Protein AF-A0A183SSU1-F1 (afdb_monomer_lite)

Secondary structure (DSSP, 8-state):
--HHHHHHHHHHHHHHHHHHHHHHHHHHHHHHHHHHHHHHHHHHHHHHHTT----GGG-SB-TTT-PBP-SSS--EE-TTT--EE-TGGG-EEEEETTEEEEEEE-HHHHHHHHHHHHHTT-

InterPro domains:
  IPR000306 FYVE zinc finger [PF01363] (52-113)
  IPR000306 FYVE zinc finger [SM00064] (48-115)
  IPR011011 Zinc finger, FYVE/PHD-type [SSF57903] (52-118)
  IPR013083 Zinc finger, RING/FYVE/PHD-type [G3DSA:3.30.40.10] (41-122)
  IPR017455 Zinc finger, FYVE-related [PS50178] (56-114)
  IPR047335 RUN and FYVE domain-containing protein 1-3 [PTHR45956] (7-120)

Radius of gyration: 28.82 Å; chains: 1; bounding box: 63×41×78 Å

Structure (mmCIF, N/CA/C/O backbone):
data_AF-A0A183SSU1-F1
#
_entry.id   AF-A0A183SSU1-F1
#
loop_
_atom_site.group_PDB
_atom_site.id
_atom_site.type_symbol
_atom_site.label_atom_id
_atom_site.label_alt_id
_atom_site.label_comp_id
_atom_site.label_asym_id
_atom_site.label_entity_id
_atom_site.label_seq_id
_atom_site.pdbx_PDB_ins_code
_atom_site.Cartn_x
_atom_site.Cartn_y
_atom_site.Cartn_z
_atom_site.occupancy
_atom_site.B_iso_or_equiv
_atom_site.auth_seq_id
_atom_site.auth_comp_id
_atom_site.auth_asym_id
_atom_site.auth_atom_id
_atom_site.pdbx_PDB_model_num
ATOM 1 N N . MET A 1 1 ? -45.177 -20.284 48.840 1.00 56.97 1 MET A N 1
ATOM 2 C CA . MET A 1 1 ? -43.839 -19.672 48.669 1.00 56.97 1 MET A CA 1
ATOM 3 C C . MET A 1 1 ? -43.945 -18.220 49.115 1.00 56.97 1 MET A C 1
ATOM 5 O O . MET A 1 1 ? -44.907 -17.574 48.728 1.00 56.97 1 MET A O 1
ATOM 9 N N . THR A 1 2 ? -43.089 -17.744 50.023 1.00 73.19 2 THR A N 1
ATOM 10 C CA . THR A 1 2 ? -43.251 -16.428 50.672 1.00 73.19 2 THR A CA 1
ATOM 11 C C . THR A 1 2 ? -42.593 -15.313 49.852 1.00 73.19 2 THR A C 1
ATOM 13 O O . THR A 1 2 ? -41.526 -15.516 49.275 1.00 73.19 2 THR A O 1
ATOM 16 N N . ALA A 1 3 ? -43.194 -14.117 49.832 1.00 74.44 3 ALA A N 1
ATOM 17 C CA . ALA A 1 3 ? -42.704 -12.946 49.087 1.00 74.44 3 ALA A CA 1
ATOM 18 C C . ALA A 1 3 ? -41.233 -12.580 49.396 1.00 74.44 3 ALA A C 1
ATOM 20 O O . ALA A 1 3 ? -40.509 -12.079 48.538 1.00 74.44 3 ALA A O 1
ATOM 21 N N . SER A 1 4 ? -40.756 -12.907 50.602 1.00 81.88 4 SER A N 1
ATOM 22 C CA . SER A 1 4 ? -39.360 -12.719 51.021 1.00 81.88 4 SER A CA 1
ATOM 23 C C . SER A 1 4 ? -38.359 -13.577 50.230 1.00 81.88 4 SER A C 1
ATOM 25 O O . SER A 1 4 ? -37.254 -13.118 49.948 1.00 81.88 4 SER A O 1
ATOM 27 N N . ALA A 1 5 ? -38.728 -14.802 49.840 1.00 89.62 5 ALA A N 1
ATOM 28 C CA . ALA A 1 5 ? -37.848 -15.684 49.071 1.00 89.62 5 ALA A CA 1
ATOM 29 C C . ALA A 1 5 ? -37.694 -15.206 47.617 1.00 89.62 5 ALA A C 1
ATOM 31 O O . ALA A 1 5 ? -36.581 -15.178 47.097 1.00 89.62 5 ALA A O 1
ATOM 32 N N . GLN A 1 6 ? -38.786 -14.742 46.998 1.00 91.81 6 GLN A N 1
ATOM 33 C CA . GLN A 1 6 ? -38.754 -14.143 45.659 1.00 91.81 6 GLN A CA 1
ATOM 34 C C . GLN A 1 6 ? -37.895 -12.876 45.616 1.00 91.81 6 GLN A C 1
ATOM 36 O O . GLN A 1 6 ? -37.074 -12.731 44.716 1.00 91.81 6 GLN A O 1
ATOM 41 N N . GLN A 1 7 ? -38.022 -11.988 46.608 1.00 93.38 7 GLN A N 1
ATOM 42 C CA . GLN A 1 7 ? -37.229 -10.757 46.654 1.00 93.38 7 GLN A CA 1
ATOM 43 C C . GLN A 1 7 ? -35.721 -11.036 46.742 1.00 93.38 7 GLN A C 1
ATOM 45 O O . GLN A 1 7 ? -34.932 -10.367 46.077 1.00 93.38 7 GLN A O 1
ATOM 50 N N . LYS A 1 8 ? -35.309 -12.040 47.528 1.00 94.00 8 LYS A N 1
ATOM 51 C CA . LYS A 1 8 ? -33.897 -12.449 47.628 1.00 94.00 8 LYS A CA 1
ATOM 52 C C . LYS A 1 8 ? -33.366 -12.975 46.297 1.00 94.00 8 LYS A C 1
ATOM 54 O O . LYS A 1 8 ? -32.291 -12.567 45.869 1.00 94.00 8 LYS A O 1
ATOM 59 N N . GLN A 1 9 ? -34.146 -13.822 45.629 1.00 95.69 9 GLN A N 1
ATOM 60 C CA . GLN A 1 9 ? -33.777 -14.385 44.334 1.00 95.69 9 GLN A CA 1
ATOM 61 C C . GLN A 1 9 ? -33.650 -13.304 43.249 1.00 95.69 9 GLN A C 1
ATOM 63 O O . GLN A 1 9 ? -32.726 -13.359 42.443 1.00 95.69 9 GLN A O 1
ATOM 68 N N . ILE A 1 10 ? -34.531 -12.296 43.251 1.00 95.44 10 ILE A N 1
ATOM 69 C CA . ILE A 1 10 ? -34.447 -11.147 42.335 1.00 95.44 10 ILE A CA 1
ATOM 70 C C . ILE A 1 10 ? -33.135 -10.387 42.545 1.00 95.44 10 ILE A C 1
ATOM 72 O O . ILE A 1 10 ? -32.418 -10.143 41.582 1.00 95.44 10 ILE A O 1
ATOM 76 N N . VAL A 1 11 ? -32.792 -10.056 43.793 1.00 96.25 11 VAL A N 1
ATOM 77 C CA . VAL A 1 11 ? -31.562 -9.308 44.106 1.00 96.25 11 VAL A CA 1
ATOM 78 C C . VAL A 1 11 ? -30.312 -10.085 43.686 1.00 96.25 11 VAL A C 1
ATOM 80 O O . VAL A 1 11 ? -29.404 -9.511 43.084 1.00 96.25 11 VAL A O 1
ATOM 83 N N . GLU A 1 12 ? -30.273 -11.389 43.958 1.00 97.19 12 GLU A N 1
ATOM 84 C CA . GLU A 1 12 ? -29.153 -12.247 43.568 1.00 97.19 12 GLU A CA 1
ATOM 85 C C . GLU A 1 12 ? -28.994 -12.321 42.042 1.00 97.19 12 GLU A C 1
ATOM 87 O O . GLU A 1 12 ? -27.891 -12.149 41.519 1.00 97.19 12 GLU A O 1
ATOM 92 N N . LEU A 1 13 ? -30.096 -12.522 41.313 1.00 96.94 13 LEU A N 1
ATOM 93 C CA . LEU A 1 13 ? -30.082 -12.558 39.851 1.00 96.94 13 LEU A CA 1
ATOM 94 C C . LEU A 1 13 ? -29.675 -11.208 39.254 1.00 96.94 13 LEU A C 1
ATOM 96 O O . LEU A 1 13 ? -28.845 -11.181 38.350 1.00 96.94 13 LEU A O 1
ATOM 100 N N . SER A 1 14 ? -30.179 -10.090 39.783 1.00 97.56 14 SER A N 1
ATOM 101 C CA . SER A 1 14 ? -29.783 -8.749 39.340 1.00 97.56 14 SER A CA 1
ATOM 102 C C . SER A 1 14 ? -28.292 -8.482 39.561 1.00 97.56 14 SER A C 1
ATOM 104 O O . SER A 1 14 ? -27.628 -7.949 38.674 1.00 97.56 14 SER A O 1
ATOM 106 N N . SER A 1 15 ? -27.738 -8.900 40.704 1.00 97.38 15 SER A N 1
ATOM 107 C CA . SER A 1 15 ? -26.302 -8.774 40.984 1.00 97.38 15 SER A CA 1
ATOM 108 C C . SER A 1 15 ? -25.451 -9.610 40.021 1.00 97.38 15 SER A C 1
ATOM 110 O O . SER A 1 15 ? -24.427 -9.133 39.518 1.00 97.38 15 SER A O 1
ATOM 112 N N . ARG A 1 16 ? -25.895 -10.835 39.710 1.00 98.06 16 ARG A N 1
ATOM 113 C CA . ARG A 1 16 ? -25.233 -11.708 38.732 1.00 98.06 16 ARG A CA 1
ATOM 114 C C . ARG A 1 16 ? -25.286 -11.128 37.322 1.00 98.06 16 ARG A C 1
ATOM 116 O O . ARG A 1 16 ? -24.240 -11.079 36.681 1.00 98.06 16 ARG A O 1
ATOM 123 N N . CYS A 1 17 ? -26.445 -10.646 36.870 1.00 97.88 17 CYS A N 1
ATOM 124 C CA . CYS A 1 17 ? -26.574 -9.990 35.567 1.00 97.88 17 CYS A CA 1
ATOM 125 C C . CYS A 1 17 ? -25.646 -8.778 35.461 1.00 97.88 17 CYS A C 1
ATOM 127 O O . CYS A 1 17 ? -24.874 -8.699 34.515 1.00 97.88 17 CYS A O 1
ATOM 129 N N . SER A 1 18 ? -25.630 -7.901 36.470 1.00 97.88 18 SER A N 1
ATOM 130 C CA . SER A 1 18 ? -24.750 -6.724 36.486 1.00 97.88 18 SER A CA 1
ATOM 131 C C . SER A 1 18 ? -23.265 -7.102 36.400 1.00 97.88 18 SER A C 1
ATOM 133 O O . SER A 1 18 ? -22.504 -6.492 35.649 1.00 97.88 18 SER A O 1
ATOM 135 N N . SER A 1 19 ? -22.854 -8.156 37.111 1.00 97.50 19 SER A N 1
ATOM 136 C CA . SER A 1 19 ? -21.472 -8.650 37.064 1.00 97.50 19 SER A CA 1
ATOM 137 C C . SER A 1 19 ? -21.118 -9.224 3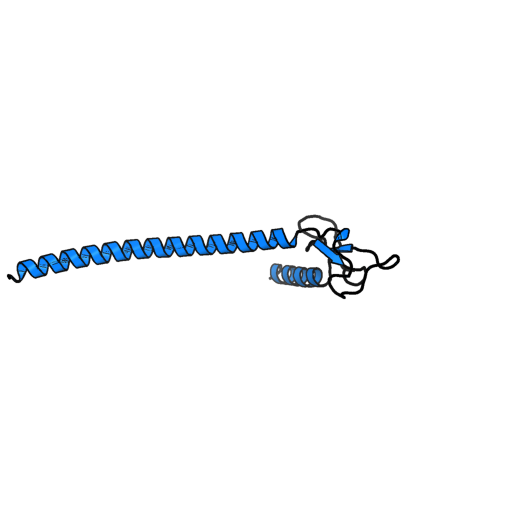5.686 1.00 97.50 19 SER A C 1
ATOM 139 O O . SER A 1 19 ? -20.038 -8.957 35.160 1.00 97.50 19 SER A O 1
ATOM 141 N N . GLN A 1 20 ? -22.035 -9.980 35.074 1.00 97.62 20 GLN A N 1
ATOM 142 C CA . GLN A 1 20 ? -21.852 -10.524 33.726 1.00 97.62 20 GLN A CA 1
ATOM 143 C C . GLN A 1 20 ? -21.821 -9.423 32.662 1.00 97.62 20 GLN A C 1
ATOM 145 O O . GLN A 1 20 ? -20.970 -9.470 31.781 1.00 97.62 20 GLN A O 1
ATOM 150 N N . GLU A 1 21 ? -22.684 -8.413 32.756 1.00 98.06 21 GLU A N 1
ATOM 151 C CA . GLU A 1 21 ? -22.684 -7.249 31.862 1.00 98.06 21 GLU A CA 1
ATOM 152 C C . GLU A 1 21 ? -21.362 -6.476 31.936 1.00 98.06 21 GLU A C 1
ATOM 154 O O . GLU A 1 21 ? -20.797 -6.113 30.899 1.00 98.06 21 GLU A O 1
ATOM 159 N N . ALA A 1 22 ? -20.815 -6.285 33.141 1.00 97.56 22 ALA A N 1
ATOM 160 C CA . ALA A 1 22 ? -19.512 -5.651 33.322 1.00 97.56 22 ALA A CA 1
ATOM 161 C C . ALA A 1 22 ? -18.387 -6.467 32.662 1.00 97.56 22 ALA A C 1
ATOM 163 O O . ALA A 1 22 ? -17.589 -5.917 31.901 1.00 97.56 22 ALA A O 1
ATOM 164 N N . SER A 1 23 ? -18.358 -7.787 32.878 1.00 97.81 23 SER A N 1
ATOM 165 C CA . SER A 1 23 ? -17.377 -8.671 32.230 1.00 97.81 23 SER A CA 1
ATOM 166 C C . SER A 1 23 ? -17.512 -8.682 30.704 1.00 97.81 23 SER A C 1
ATOM 168 O O . SER A 1 23 ? -16.507 -8.635 29.997 1.00 97.81 23 SER A O 1
ATOM 170 N N . LEU A 1 24 ? -18.741 -8.708 30.179 1.00 98.25 24 LEU A N 1
ATOM 171 C CA . LEU A 1 24 ? -18.996 -8.650 28.737 1.00 98.25 24 LEU A CA 1
ATOM 172 C C . LEU A 1 24 ? -18.519 -7.328 28.134 1.00 98.25 24 LEU A C 1
ATOM 174 O O . LEU A 1 24 ? -17.930 -7.329 27.055 1.00 98.25 24 LEU A O 1
ATOM 178 N N . THR A 1 25 ? -18.713 -6.219 28.846 1.00 98.06 25 THR A N 1
ATOM 179 C CA . THR A 1 25 ? -18.230 -4.898 28.427 1.00 98.06 25 THR A CA 1
ATOM 180 C C . THR A 1 25 ? -16.703 -4.871 28.346 1.00 98.06 25 THR A C 1
ATOM 182 O O . THR A 1 25 ? -16.148 -4.432 27.339 1.00 98.06 25 THR A O 1
ATOM 185 N N . GLU A 1 26 ? -16.010 -5.402 29.356 1.00 98.00 26 GLU A N 1
ATOM 186 C CA . GLU A 1 26 ? -14.545 -5.485 29.352 1.00 98.00 26 GLU A CA 1
ATOM 187 C C . GLU A 1 26 ? -14.030 -6.382 28.213 1.00 98.00 26 GLU A C 1
ATOM 189 O O . GLU A 1 26 ? -13.079 -6.036 27.507 1.00 98.00 26 GLU A O 1
ATOM 194 N N . MET A 1 27 ? -14.673 -7.531 27.987 1.00 97.50 27 MET A N 1
ATOM 195 C CA . MET A 1 27 ? -14.323 -8.419 26.877 1.00 97.50 27 MET A CA 1
ATOM 196 C C . MET A 1 27 ? -14.547 -7.749 25.519 1.00 97.50 27 MET A C 1
ATOM 198 O O . MET A 1 27 ? -13.679 -7.854 24.653 1.00 97.50 27 MET A O 1
ATOM 202 N N . ALA A 1 28 ? -15.656 -7.029 25.332 1.00 97.50 28 ALA A N 1
ATOM 203 C CA . ALA A 1 28 ? -15.937 -6.299 24.099 1.00 97.50 28 ALA A CA 1
ATOM 204 C C . ALA A 1 28 ? -14.850 -5.252 23.800 1.00 97.50 28 ALA A C 1
ATOM 206 O O . ALA A 1 28 ? -14.355 -5.182 22.676 1.00 97.50 28 ALA A O 1
ATOM 207 N N . GLN A 1 29 ? -14.403 -4.508 24.817 1.00 97.69 29 GLN A N 1
ATOM 208 C CA . GLN A 1 29 ? -13.295 -3.555 24.687 1.00 97.69 29 GLN A CA 1
ATOM 209 C C . GLN A 1 29 ? -11.982 -4.239 24.278 1.00 97.69 29 GLN A C 1
ATOM 211 O O . GLN A 1 29 ? -11.256 -3.733 23.420 1.00 97.69 29 GLN A O 1
ATOM 216 N N . LYS A 1 30 ? -11.673 -5.408 24.856 1.00 97.81 30 LYS A N 1
ATOM 217 C CA . LYS A 1 30 ? -10.472 -6.180 24.494 1.00 97.81 30 LYS A CA 1
ATOM 218 C C . LYS A 1 30 ? -10.531 -6.700 23.062 1.00 97.81 30 LYS A C 1
ATOM 220 O O . LYS A 1 30 ? -9.523 -6.637 22.362 1.00 97.81 30 LYS A O 1
ATOM 225 N N . VAL A 1 31 ? -11.690 -7.191 22.622 1.00 98.25 31 VAL A N 1
ATOM 226 C CA . VAL A 1 31 ? -11.894 -7.652 21.241 1.00 98.25 31 VAL A CA 1
ATOM 227 C C . VAL A 1 31 ? -11.705 -6.500 20.257 1.00 98.25 31 VAL A C 1
ATOM 229 O O . VAL A 1 31 ? -11.001 -6.672 19.264 1.00 98.25 31 VAL A O 1
ATOM 232 N N . GLU A 1 32 ? -12.258 -5.323 20.554 1.00 97.88 32 GLU A N 1
ATOM 233 C CA . GLU A 1 32 ? -12.100 -4.143 19.699 1.00 97.88 32 GLU A CA 1
ATOM 234 C C . GLU A 1 32 ? -10.631 -3.709 19.599 1.00 97.88 32 GLU A C 1
ATOM 236 O O . GLU A 1 32 ? -10.104 -3.525 18.504 1.00 97.88 32 GLU A O 1
ATOM 241 N N . SER A 1 33 ? -9.927 -3.646 20.732 1.00 97.62 33 SER A N 1
ATOM 242 C CA . SER A 1 33 ? -8.492 -3.337 20.760 1.00 97.62 33 SER A CA 1
ATOM 243 C C . SER A 1 33 ? -7.665 -4.341 19.946 1.00 97.62 33 SER A C 1
ATOM 245 O O . SER A 1 33 ? -6.845 -3.955 19.110 1.00 97.62 33 SER A O 1
ATOM 247 N N . ALA A 1 34 ? -7.925 -5.641 20.119 1.00 97.44 34 ALA A N 1
ATOM 248 C CA . ALA A 1 34 ? -7.241 -6.688 19.366 1.00 97.44 34 ALA A CA 1
ATOM 249 C C . ALA A 1 34 ? -7.529 -6.610 17.856 1.00 97.44 34 ALA A C 1
ATOM 251 O O . ALA A 1 34 ? -6.641 -6.876 17.043 1.00 97.44 34 ALA A O 1
ATOM 252 N N . LYS A 1 35 ? -8.750 -6.225 17.465 1.00 98.00 35 LYS A N 1
ATOM 253 C CA . LYS A 1 35 ? -9.132 -6.037 16.061 1.00 98.00 35 LYS A CA 1
ATOM 254 C C . LYS A 1 35 ? -8.365 -4.879 15.421 1.00 98.00 35 LYS A C 1
ATOM 256 O O . LYS A 1 35 ? -7.810 -5.063 14.338 1.00 98.00 35 LYS A O 1
ATOM 261 N N . LEU A 1 36 ? -8.281 -3.738 16.106 1.00 97.25 36 LEU A N 1
ATOM 262 C CA . LEU A 1 36 ? -7.518 -2.576 15.641 1.00 97.25 36 LEU A CA 1
ATOM 263 C C . LEU A 1 36 ? -6.031 -2.908 15.468 1.00 97.25 36 LEU A C 1
ATOM 265 O O . LEU A 1 36 ? -5.418 -2.529 14.471 1.00 97.25 36 LEU A O 1
ATOM 269 N N . GLU A 1 37 ? -5.448 -3.661 16.401 1.00 97.44 37 GLU A N 1
ATOM 270 C CA . GLU A 1 37 ? -4.049 -4.080 16.286 1.00 97.44 37 GLU A CA 1
ATOM 271 C C . GLU A 1 37 ? -3.837 -5.051 15.113 1.00 97.44 37 GLU A C 1
ATOM 273 O O . GLU A 1 37 ? -2.875 -4.920 14.354 1.00 97.44 37 GLU A O 1
ATOM 278 N N . ALA A 1 38 ? -4.769 -5.983 14.892 1.00 97.00 38 ALA A N 1
ATOM 279 C CA . ALA A 1 38 ? -4.720 -6.877 13.739 1.00 97.00 38 ALA A CA 1
ATOM 280 C C . ALA A 1 38 ? -4.816 -6.117 12.403 1.00 97.00 38 ALA A C 1
ATOM 282 O O . ALA A 1 38 ? -4.131 -6.478 11.447 1.00 97.00 38 ALA A O 1
ATOM 283 N N . GLU A 1 39 ? -5.637 -5.068 12.316 1.00 96.75 39 GLU A N 1
ATOM 284 C CA . GLU A 1 39 ? -5.721 -4.202 11.132 1.00 96.75 39 GLU A CA 1
ATOM 285 C C . GLU A 1 39 ? -4.400 -3.463 10.877 1.00 96.75 39 GLU A C 1
ATOM 287 O O . GLU A 1 39 ? -3.861 -3.555 9.773 1.00 96.75 39 GLU A O 1
ATOM 292 N N . ARG A 1 40 ? -3.795 -2.863 11.907 1.00 96.44 40 ARG A N 1
ATOM 293 C CA . ARG A 1 40 ? -2.477 -2.206 11.797 1.00 96.44 40 ARG A CA 1
ATOM 294 C C . ARG A 1 40 ? -1.378 -3.157 11.332 1.00 96.44 40 ARG A C 1
ATOM 296 O O . ARG A 1 40 ? -0.554 -2.809 10.484 1.00 96.44 40 ARG A O 1
ATOM 303 N N . LEU A 1 41 ? -1.352 -4.376 11.875 1.00 94.94 41 LEU A N 1
ATOM 304 C CA . LEU A 1 41 ? -0.393 -5.398 11.460 1.00 94.94 41 LEU A CA 1
ATOM 305 C C . LEU A 1 41 ? -0.600 -5.808 9.997 1.00 94.94 41 LEU A C 1
ATOM 307 O O . LEU A 1 41 ? 0.386 -5.989 9.281 1.00 94.94 41 LEU A O 1
ATOM 311 N N . ARG A 1 42 ? -1.852 -5.908 9.525 1.00 93.31 42 ARG A N 1
ATOM 312 C CA . ARG A 1 42 ? -2.154 -6.184 8.109 1.00 93.31 42 ARG A CA 1
ATOM 313 C C . ARG A 1 42 ? -1.678 -5.065 7.192 1.00 93.31 42 ARG A C 1
ATOM 315 O O . ARG A 1 42 ? -1.032 -5.363 6.192 1.00 93.31 42 ARG A O 1
ATOM 322 N N . GLU A 1 43 ? -1.938 -3.807 7.536 1.00 90.50 43 GLU A N 1
ATOM 323 C CA . GLU A 1 43 ? -1.461 -2.655 6.758 1.00 90.50 43 GLU A CA 1
ATOM 324 C C . GLU A 1 43 ? 0.067 -2.652 6.650 1.00 90.50 43 GLU A C 1
ATOM 326 O O . GLU A 1 43 ? 0.632 -2.484 5.566 1.00 90.50 43 GLU A O 1
ATOM 331 N N . ARG A 1 44 ? 0.755 -2.919 7.765 1.00 88.94 44 ARG A N 1
ATOM 332 C CA . ARG A 1 44 ? 2.217 -3.002 7.792 1.00 88.94 44 ARG A CA 1
ATOM 333 C C . ARG A 1 44 ? 2.745 -4.178 6.972 1.00 88.94 44 ARG A C 1
ATOM 335 O O . ARG A 1 44 ? 3.734 -4.020 6.259 1.00 88.94 44 ARG A O 1
ATOM 342 N N . LEU A 1 45 ? 2.090 -5.335 7.040 1.00 84.31 45 LEU A N 1
ATOM 343 C CA . LEU A 1 45 ? 2.434 -6.494 6.217 1.00 84.31 45 LEU A CA 1
ATOM 344 C C . LEU A 1 45 ? 2.249 -6.194 4.725 1.00 84.31 45 LEU A C 1
ATOM 346 O O . LEU A 1 45 ? 3.121 -6.528 3.931 1.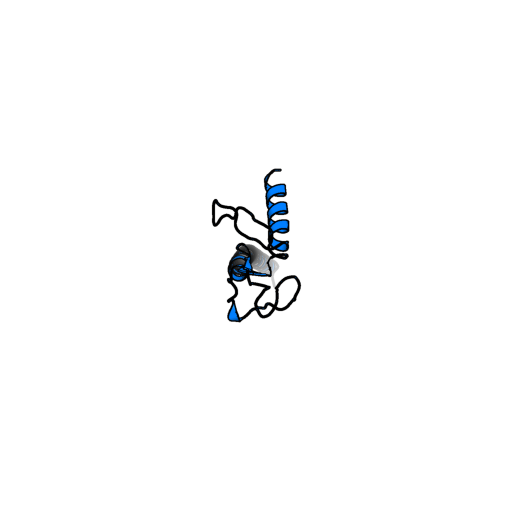00 84.31 45 LEU A O 1
ATOM 350 N N . GLN A 1 46 ? 1.159 -5.528 4.345 1.00 78.94 46 GLN A N 1
ATOM 351 C CA . GLN A 1 46 ? 0.909 -5.130 2.962 1.00 78.94 46 GLN A CA 1
ATOM 352 C C . GLN A 1 46 ? 1.956 -4.130 2.454 1.00 78.94 46 GLN A C 1
ATOM 354 O O . GLN A 1 46 ? 2.433 -4.248 1.327 1.00 78.94 46 GLN A O 1
ATOM 359 N N . ALA A 1 47 ? 2.371 -3.175 3.290 1.00 76.00 47 ALA A N 1
ATOM 360 C CA . ALA A 1 47 ? 3.451 -2.254 2.945 1.00 76.00 47 ALA A CA 1
ATOM 361 C C . ALA A 1 47 ? 4.784 -2.987 2.695 1.00 76.00 47 ALA A C 1
ATOM 363 O O . ALA A 1 47 ? 5.538 -2.601 1.804 1.00 76.00 47 ALA A O 1
ATOM 364 N N . LEU A 1 48 ? 5.059 -4.058 3.448 1.00 76.06 48 LEU A N 1
ATOM 365 C CA . LEU A 1 48 ? 6.240 -4.902 3.251 1.00 76.06 48 LEU A CA 1
ATOM 366 C C . LEU A 1 48 ? 6.119 -5.807 2.016 1.00 76.06 48 LEU A C 1
ATOM 368 O O . LEU A 1 48 ? 7.102 -5.970 1.300 1.00 76.06 48 LEU A O 1
ATOM 372 N N . SER A 1 49 ? 4.943 -6.372 1.729 1.00 66.19 49 SER A N 1
ATOM 373 C CA . SER A 1 49 ? 4.750 -7.248 0.562 1.00 66.19 49 SER A CA 1
ATOM 374 C C . SER A 1 49 ? 4.788 -6.481 -0.759 1.00 66.19 49 SER A C 1
ATOM 376 O O . SER A 1 49 ? 5.361 -6.952 -1.734 1.00 66.19 49 SER A O 1
ATOM 378 N N . MET A 1 50 ? 4.278 -5.248 -0.790 1.00 58.88 50 MET A N 1
ATOM 379 C CA . MET A 1 50 ? 4.440 -4.354 -1.942 1.00 58.88 50 MET A CA 1
ATOM 380 C C . MET A 1 50 ? 5.892 -3.913 -2.169 1.00 58.88 50 MET A C 1
ATOM 382 O O . MET A 1 50 ? 6.188 -3.328 -3.206 1.00 58.88 50 MET A O 1
ATOM 386 N N . ALA A 1 51 ? 6.796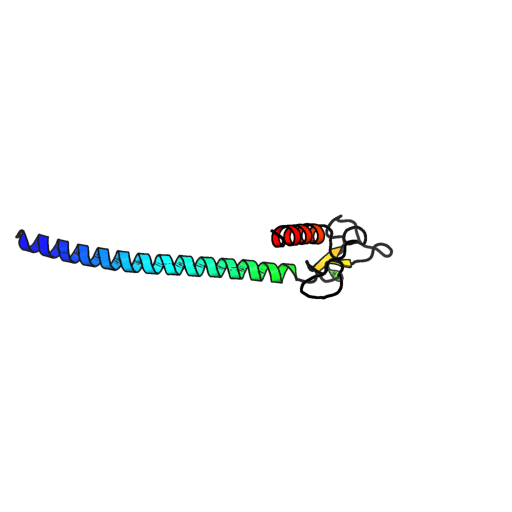 -4.169 -1.221 1.00 57.81 51 ALA A N 1
ATOM 387 C CA . ALA A 1 51 ? 8.227 -3.957 -1.387 1.00 57.81 51 ALA A CA 1
ATOM 388 C C . ALA A 1 51 ? 8.957 -5.202 -1.927 1.00 57.81 51 ALA A C 1
ATOM 390 O O . ALA A 1 51 ? 10.185 -5.170 -2.040 1.00 57.81 51 ALA A O 1
ATOM 391 N N . GLU A 1 52 ? 8.245 -6.284 -2.276 1.00 63.84 52 GLU A N 1
ATOM 392 C CA . GLU A 1 52 ? 8.850 -7.461 -2.900 1.00 63.84 52 GLU A CA 1
ATOM 393 C C . GLU A 1 52 ? 9.415 -7.072 -4.273 1.00 63.84 52 GLU A C 1
ATOM 395 O O . GLU A 1 52 ? 8.707 -6.862 -5.261 1.00 63.84 52 GLU A O 1
ATOM 400 N N . TRP A 1 53 ? 10.734 -6.889 -4.307 1.00 68.25 53 TRP A N 1
ATOM 401 C CA . TRP A 1 53 ? 11.479 -6.527 -5.499 1.00 68.25 53 TRP A CA 1
ATOM 402 C C . TRP A 1 53 ? 11.374 -7.666 -6.505 1.00 68.25 53 TRP A C 1
ATOM 404 O O . TRP A 1 53 ? 12.043 -8.692 -6.370 1.00 68.25 53 TRP A O 1
ATOM 414 N N . LYS A 1 54 ? 10.506 -7.499 -7.506 1.00 67.06 54 LYS A N 1
ATOM 415 C CA . LYS A 1 54 ? 10.220 -8.572 -8.452 1.00 67.06 54 LYS A CA 1
ATOM 416 C C . LYS A 1 54 ? 11.503 -8.961 -9.181 1.00 67.06 54 LYS A C 1
ATOM 418 O O . LYS A 1 54 ? 12.238 -8.097 -9.670 1.00 67.06 54 LYS A O 1
ATOM 423 N N . SER A 1 55 ? 11.769 -10.264 -9.248 1.00 71.94 55 SER A N 1
ATOM 424 C CA . SER A 1 55 ? 12.928 -10.777 -9.967 1.00 71.94 55 SER A CA 1
ATOM 425 C C . SER A 1 55 ? 12.810 -10.432 -11.457 1.00 71.94 55 SER A C 1
ATOM 427 O O . SER A 1 55 ? 11.721 -10.460 -12.042 1.00 71.94 55 SER A O 1
ATOM 429 N N . ASP A 1 56 ? 13.935 -10.098 -12.093 1.00 70.88 56 ASP A N 1
ATOM 430 C CA . ASP A 1 56 ? 13.944 -9.794 -13.525 1.00 70.88 56 ASP A CA 1
ATOM 431 C C . ASP A 1 56 ? 13.512 -10.998 -14.369 1.00 70.88 56 ASP A C 1
ATOM 433 O O . ASP A 1 56 ? 12.914 -10.803 -15.427 1.00 70.88 56 ASP A O 1
ATOM 437 N N . SER A 1 57 ? 13.764 -12.230 -13.919 1.00 69.81 57 SER A N 1
ATOM 438 C CA . SER A 1 57 ? 13.370 -13.459 -14.621 1.00 69.81 57 SER A CA 1
ATOM 439 C C . SER A 1 57 ? 11.853 -13.613 -14.762 1.00 69.81 57 SER A C 1
ATOM 441 O O . SER A 1 57 ? 11.400 -14.128 -15.780 1.00 69.81 57 SER A O 1
ATOM 443 N N . ASP A 1 58 ? 11.068 -13.078 -13.824 1.00 70.75 58 ASP A N 1
ATOM 444 C CA . ASP A 1 58 ? 9.612 -13.287 -13.777 1.00 70.75 58 ASP A CA 1
ATOM 445 C C . ASP A 1 58 ? 8.807 -12.220 -14.541 1.00 70.75 58 ASP A C 1
ATOM 447 O O . ASP A 1 58 ? 7.573 -12.247 -14.566 1.00 70.75 58 ASP A O 1
ATOM 451 N N . ALA A 1 59 ? 9.475 -11.232 -15.145 1.00 78.38 59 ALA A N 1
ATOM 452 C CA . ALA A 1 59 ? 8.824 -10.138 -15.866 1.00 78.38 59 ALA A CA 1
ATOM 453 C C . ALA A 1 59 ? 9.082 -10.216 -17.378 1.00 78.38 59 ALA A C 1
ATOM 455 O O . ALA A 1 59 ? 10.093 -9.722 -17.877 1.00 78.38 59 ALA A O 1
ATOM 456 N N . GLY A 1 60 ? 8.147 -10.803 -18.129 1.00 90.19 60 GLY A N 1
ATOM 457 C CA . GLY A 1 60 ? 8.173 -10.797 -19.600 1.00 90.19 60 GLY A CA 1
ATOM 458 C C . GLY A 1 60 ? 7.693 -9.482 -20.229 1.00 90.19 60 GLY A C 1
ATOM 459 O O . GLY A 1 60 ? 8.080 -9.150 -21.347 1.00 90.19 60 GLY A O 1
ATOM 460 N N . VAL A 1 61 ? 6.891 -8.703 -19.497 1.00 94.56 61 VAL A N 1
ATOM 461 C CA . VAL A 1 61 ? 6.223 -7.484 -19.976 1.00 94.56 61 VAL A CA 1
ATOM 462 C C . VAL A 1 61 ? 6.315 -6.350 -18.957 1.00 94.56 61 VAL A C 1
ATOM 464 O O . VAL A 1 61 ? 6.476 -6.594 -17.760 1.00 94.56 61 VAL A O 1
ATOM 467 N N . CYS A 1 62 ? 6.190 -5.105 -19.420 1.00 95.75 62 CYS A N 1
ATOM 468 C CA . CYS A 1 62 ? 6.070 -3.939 -18.547 1.00 95.75 62 CYS A CA 1
ATOM 469 C C . CYS A 1 62 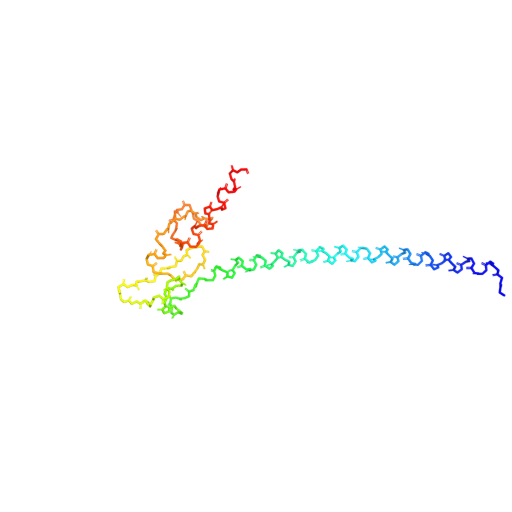? 4.815 -4.039 -17.671 1.00 95.75 62 CYS A C 1
ATOM 471 O O . CYS A 1 62 ? 3.725 -4.262 -18.188 1.00 95.75 62 CYS A O 1
ATOM 473 N N . THR A 1 63 ? 4.951 -3.794 -16.366 1.00 94.38 63 THR A N 1
ATOM 474 C CA . THR A 1 63 ? 3.825 -3.868 -15.417 1.00 94.38 63 THR A CA 1
ATOM 475 C C . THR A 1 63 ? 2.694 -2.883 -15.747 1.00 94.38 63 THR A C 1
ATOM 477 O O . THR A 1 63 ? 1.536 -3.200 -15.511 1.00 94.38 63 THR A O 1
ATOM 480 N N . GLN A 1 64 ? 3.005 -1.706 -16.309 1.00 95.56 64 GLN A N 1
ATOM 481 C CA . GLN A 1 64 ? 2.001 -0.678 -16.625 1.00 95.56 64 GLN A CA 1
ATOM 482 C C . GLN A 1 64 ? 1.381 -0.872 -18.014 1.00 95.56 64 GLN A C 1
ATOM 484 O O . GLN A 1 64 ? 0.168 -0.966 -18.146 1.00 95.56 64 GLN A O 1
ATOM 489 N N . CYS A 1 65 ? 2.205 -0.895 -19.067 1.00 96.88 65 CYS A N 1
ATOM 490 C CA . CYS A 1 65 ? 1.709 -0.900 -20.448 1.00 96.88 65 CYS A CA 1
ATOM 491 C C . CYS A 1 65 ? 1.569 -2.301 -21.058 1.00 96.88 65 CYS A C 1
ATOM 493 O O . CYS A 1 65 ? 1.185 -2.410 -22.217 1.00 96.88 65 CYS A O 1
ATOM 495 N N . ALA A 1 66 ? 1.930 -3.360 -20.323 1.00 95.56 66 ALA A N 1
ATOM 496 C CA . ALA A 1 66 ? 1.907 -4.759 -20.766 1.00 95.56 66 ALA A CA 1
ATOM 497 C C . ALA A 1 66 ? 2.715 -5.068 -22.046 1.00 95.56 66 ALA A C 1
ATOM 499 O O . ALA A 1 66 ? 2.653 -6.179 -22.569 1.00 95.56 66 ALA A O 1
ATOM 500 N N . VAL A 1 67 ? 3.529 -4.125 -22.538 1.00 96.38 67 VAL A N 1
ATOM 501 C CA . VAL A 1 67 ? 4.385 -4.340 -23.711 1.00 96.38 67 VAL A CA 1
ATOM 502 C C . VAL A 1 67 ? 5.566 -5.249 -23.336 1.00 96.38 67 VAL A C 1
ATOM 504 O O . VAL A 1 67 ? 6.231 -4.972 -22.327 1.00 96.38 67 VAL A O 1
ATOM 507 N N . PRO A 1 68 ? 5.873 -6.295 -24.132 1.00 96.19 68 PRO A N 1
ATOM 508 C CA . PRO A 1 68 ? 7.005 -7.185 -23.893 1.00 96.19 68 PRO A CA 1
ATOM 509 C C . PRO A 1 68 ? 8.350 -6.468 -23.844 1.00 96.19 68 PRO A C 1
ATOM 511 O O . PRO A 1 68 ? 8.618 -5.543 -24.615 1.00 96.19 68 PRO A O 1
ATOM 514 N N . PHE A 1 69 ? 9.216 -6.927 -22.946 1.00 95.56 69 PHE A N 1
ATOM 515 C CA . PHE A 1 69 ? 10.615 -6.517 -22.936 1.00 95.56 69 PHE A CA 1
ATOM 516 C C . PHE A 1 69 ? 11.394 -7.184 -24.074 1.00 95.56 69 PHE A C 1
ATOM 518 O O . PHE A 1 69 ? 11.016 -8.233 -24.589 1.00 95.56 69 PHE A O 1
ATOM 525 N N . GLY A 1 70 ? 12.511 -6.571 -24.456 1.00 90.94 70 GLY A N 1
ATOM 526 C CA . GLY A 1 70 ? 13.387 -7.071 -25.512 1.00 90.94 70 GLY A CA 1
ATOM 527 C C . GLY A 1 70 ? 14.763 -6.416 -25.442 1.00 90.94 70 GLY A C 1
ATOM 528 O O . GLY A 1 70 ? 15.075 -5.719 -24.479 1.00 90.94 70 GLY A O 1
ATOM 529 N N . LEU A 1 71 ? 15.589 -6.598 -26.473 1.00 88.81 71 LEU A N 1
ATOM 530 C CA . LEU A 1 71 ? 16.965 -6.076 -26.486 1.00 88.81 71 LEU A CA 1
ATOM 531 C C . LEU A 1 71 ? 17.034 -4.543 -26.346 1.00 88.81 71 LEU A C 1
ATOM 533 O O . LEU A 1 71 ? 17.912 -4.019 -25.659 1.00 88.81 71 LEU A O 1
ATOM 537 N N . SER A 1 72 ? 16.093 -3.824 -26.966 1.00 90.88 72 SER A N 1
ATOM 538 C CA . SER A 1 72 ? 16.001 -2.358 -26.914 1.00 90.88 72 SER A CA 1
ATOM 539 C C . SER A 1 72 ? 15.143 -1.840 -25.754 1.00 90.88 72 SER A C 1
ATOM 541 O O . SER A 1 72 ? 15.421 -0.769 -25.217 1.00 90.88 72 SER A O 1
ATOM 543 N N . ARG A 1 73 ? 14.127 -2.597 -25.319 1.00 94.00 73 ARG A N 1
ATOM 544 C CA . ARG A 1 73 ? 13.247 -2.235 -24.197 1.00 94.00 73 ARG A CA 1
ATOM 545 C C . ARG A 1 73 ? 13.731 -2.921 -22.921 1.00 94.00 73 ARG A C 1
ATOM 547 O O . ARG A 1 73 ? 13.351 -4.056 -22.639 1.00 94.00 73 ARG A O 1
ATOM 554 N N . ARG A 1 74 ? 14.574 -2.220 -22.158 1.00 93.88 74 ARG A N 1
ATOM 555 C CA . ARG A 1 74 ? 15.167 -2.725 -20.908 1.00 93.88 74 ARG A CA 1
ATOM 556 C C . ARG A 1 74 ? 14.203 -2.639 -19.719 1.00 93.88 74 ARG A C 1
ATOM 558 O O . ARG A 1 74 ? 13.284 -1.820 -19.700 1.00 93.88 74 ARG A O 1
ATOM 565 N N . LYS A 1 75 ? 14.455 -3.493 -18.726 1.00 94.94 75 LYS A N 1
ATOM 566 C CA . LYS A 1 75 ? 13.721 -3.580 -17.458 1.00 94.94 75 LYS A CA 1
ATOM 567 C C . LYS A 1 75 ? 14.215 -2.533 -16.465 1.00 94.94 75 LYS A C 1
ATOM 569 O O . LYS A 1 75 ? 15.420 -2.297 -16.339 1.00 94.94 75 LYS A O 1
ATOM 574 N N . HIS A 1 76 ? 13.284 -1.913 -15.750 1.00 95.62 76 HIS A N 1
ATOM 575 C CA . HIS A 1 76 ? 13.575 -0.949 -14.698 1.00 95.62 76 HIS A CA 1
ATOM 576 C C . HIS A 1 76 ? 12.651 -1.141 -13.501 1.00 95.62 76 HIS A C 1
ATOM 578 O O . HIS A 1 76 ? 11.434 -1.055 -13.631 1.00 95.62 76 HIS A O 1
ATOM 584 N N . HIS A 1 77 ? 13.225 -1.305 -12.313 1.00 94.75 77 HIS A N 1
ATOM 585 C CA . HIS A 1 77 ? 12.435 -1.363 -11.087 1.00 94.75 77 HIS A CA 1
ATOM 586 C C . HIS A 1 77 ? 11.984 0.012 -10.604 1.00 94.75 77 HIS A C 1
ATOM 588 O O . HIS A 1 77 ? 12.756 0.980 -10.603 1.00 94.75 77 HIS A O 1
ATOM 594 N N . CYS A 1 78 ? 10.755 0.083 -10.109 1.00 94.75 78 CYS A N 1
ATOM 595 C CA . CYS A 1 78 ? 10.318 1.179 -9.257 1.00 94.75 78 CYS A CA 1
ATOM 596 C C . CYS A 1 78 ? 10.919 0.996 -7.858 1.00 94.75 78 CYS A C 1
ATOM 598 O O . CYS A 1 78 ? 10.708 -0.033 -7.226 1.00 94.75 78 CYS A O 1
ATOM 600 N N . ARG A 1 79 ? 11.639 1.997 -7.338 1.00 93.56 79 ARG A N 1
ATOM 601 C CA . ARG A 1 79 ? 12.257 1.914 -6.000 1.00 93.56 79 ARG A CA 1
ATOM 602 C C . ARG A 1 79 ? 11.260 2.064 -4.847 1.00 93.56 79 ARG A C 1
ATOM 604 O O . ARG A 1 79 ? 11.653 1.889 -3.702 1.00 93.56 79 ARG A O 1
ATOM 611 N N . ASN A 1 80 ? 9.999 2.377 -5.151 1.00 90.94 80 ASN 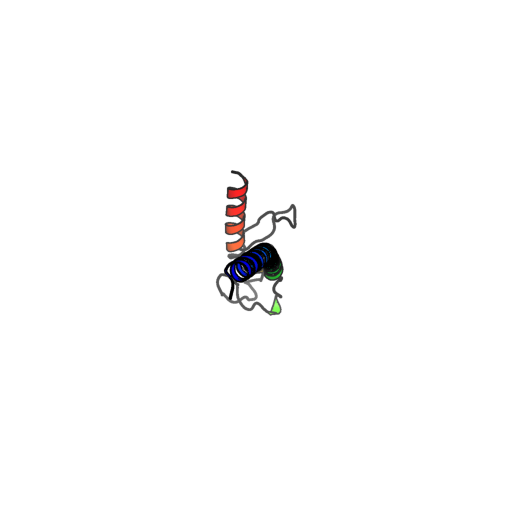A N 1
ATOM 612 C CA . ASN A 1 80 ? 8.919 2.455 -4.171 1.00 90.94 80 ASN A CA 1
ATOM 613 C C . ASN A 1 80 ? 8.107 1.150 -4.085 1.00 90.94 80 ASN A C 1
ATOM 615 O O . ASN A 1 80 ? 7.896 0.657 -2.988 1.00 90.94 80 ASN A O 1
ATOM 619 N N . CYS A 1 81 ? 7.672 0.581 -5.219 1.00 90.06 81 CYS A N 1
ATOM 620 C CA . CYS A 1 81 ? 6.822 -0.623 -5.240 1.00 90.06 81 CYS A CA 1
ATOM 621 C C . CYS A 1 81 ? 7.516 -1.905 -5.725 1.00 90.06 81 CYS A C 1
ATOM 623 O O . CYS A 1 81 ? 6.849 -2.908 -5.929 1.00 90.06 81 CYS A O 1
ATOM 625 N N . GLY A 1 82 ? 8.813 -1.877 -6.037 1.00 90.19 82 GLY A N 1
ATOM 626 C CA . GLY A 1 82 ? 9.573 -3.075 -6.425 1.00 90.19 82 GLY A CA 1
ATOM 627 C C . GLY A 1 82 ? 9.204 -3.719 -7.773 1.00 90.19 82 GLY A C 1
ATOM 628 O O . GLY A 1 82 ? 9.928 -4.600 -8.230 1.00 90.19 82 GLY A O 1
ATOM 629 N N . LEU A 1 83 ? 8.130 -3.290 -8.447 1.00 91.69 83 LEU A N 1
ATOM 630 C CA . LEU A 1 83 ? 7.690 -3.842 -9.736 1.00 91.69 83 LEU A CA 1
ATOM 631 C C . LEU A 1 83 ? 8.561 -3.361 -10.913 1.00 91.69 83 LEU A C 1
ATOM 633 O O . LEU A 1 83 ? 9.266 -2.351 -10.816 1.00 91.69 83 LEU A O 1
ATOM 637 N N . ILE A 1 84 ? 8.482 -4.074 -12.044 1.00 94.38 84 ILE A N 1
ATOM 638 C CA . ILE A 1 84 ? 9.329 -3.873 -13.234 1.00 94.38 84 ILE A CA 1
ATOM 639 C C . ILE A 1 84 ? 8.570 -3.149 -14.358 1.00 94.38 84 ILE A C 1
ATOM 641 O O . ILE A 1 84 ? 7.483 -3.555 -14.772 1.00 94.38 84 ILE A O 1
ATOM 645 N N . PHE A 1 85 ? 9.183 -2.105 -14.913 1.00 96.62 85 PHE A N 1
ATOM 646 C CA . PHE A 1 85 ? 8.616 -1.213 -15.925 1.00 96.62 85 PHE A CA 1
ATOM 647 C C . PHE A 1 85 ? 9.603 -0.960 -17.073 1.00 96.62 85 PHE A C 1
ATOM 649 O O . PHE A 1 85 ? 10.801 -1.215 -16.950 1.00 96.62 85 PHE A O 1
ATOM 656 N N . CYS A 1 86 ? 9.107 -0.436 -18.196 1.00 97.44 86 CYS A N 1
ATOM 657 C CA . CYS A 1 86 ? 9.954 0.149 -19.237 1.00 97.44 86 CYS A CA 1
ATOM 658 C C . CYS A 1 86 ? 10.374 1.583 -18.878 1.00 97.44 86 CYS A C 1
ATOM 660 O O . CYS A 1 86 ? 9.958 2.129 -17.850 1.00 97.44 86 CYS A O 1
ATOM 662 N N . TYR A 1 87 ? 11.218 2.193 -19.717 1.00 97.31 87 TYR A N 1
ATOM 663 C CA . TYR A 1 87 ? 11.722 3.548 -19.490 1.00 97.31 87 TYR A CA 1
ATOM 664 C C . TYR A 1 87 ? 10.582 4.564 -19.394 1.00 97.31 87 TYR A C 1
ATOM 666 O O . TYR A 1 87 ? 10.543 5.328 -18.433 1.00 97.31 87 TYR A O 1
ATOM 674 N N . GLU A 1 88 ? 9.628 4.509 -20.325 1.00 97.56 88 GLU A N 1
ATOM 675 C CA . GLU A 1 88 ? 8.522 5.465 -20.412 1.00 97.56 88 GLU A CA 1
ATOM 676 C C . GLU A 1 88 ? 7.620 5.396 -19.171 1.00 97.56 88 GLU A C 1
ATOM 678 O O . GLU A 1 88 ? 7.356 6.412 -18.539 1.00 97.56 88 GLU A O 1
ATOM 683 N N . CYS A 1 89 ? 7.235 4.190 -18.739 1.00 97.94 89 CYS A N 1
ATOM 684 C CA . CYS A 1 89 ? 6.361 3.999 -17.574 1.00 97.94 89 CYS A CA 1
ATOM 685 C C . CYS A 1 89 ? 7.058 4.226 -16.218 1.00 97.94 89 CYS A C 1
ATOM 687 O O . CYS A 1 89 ? 6.425 4.130 -15.165 1.00 97.94 89 CYS A O 1
ATOM 689 N N . SER A 1 90 ? 8.369 4.482 -16.217 1.00 97.62 90 SER A N 1
ATOM 690 C CA . SER A 1 90 ? 9.157 4.738 -15.008 1.00 97.62 90 SER A CA 1
ATOM 691 C C . SER A 1 90 ? 10.115 5.914 -15.161 1.00 97.62 90 SER A C 1
ATOM 693 O O . SER A 1 90 ? 11.200 5.916 -14.578 1.00 97.62 90 SER A O 1
ATOM 695 N N . ALA A 1 91 ? 9.745 6.912 -15.964 1.00 97.44 91 ALA A N 1
ATOM 696 C CA . ALA A 1 91 ? 10.593 8.067 -16.255 1.00 97.44 91 ALA A CA 1
ATOM 697 C C . ALA A 1 91 ? 10.787 9.014 -15.051 1.00 97.44 91 ALA A C 1
ATOM 699 O O . ALA A 1 91 ? 11.692 9.848 -15.059 1.00 97.44 91 ALA A O 1
ATOM 700 N N . TYR A 1 92 ? 9.977 8.865 -14.004 1.00 97.50 92 TYR A N 1
ATOM 701 C CA . TYR A 1 92 ? 9.939 9.756 -12.849 1.00 97.50 92 TYR A CA 1
ATOM 702 C C . TYR A 1 92 ? 11.022 9.443 -11.811 1.00 97.50 92 TYR A C 1
ATOM 704 O O . TYR A 1 92 ? 11.481 8.302 -11.663 1.00 97.50 92 TYR A O 1
ATOM 712 N N . ARG A 1 93 ? 11.413 10.467 -11.044 1.00 96.81 93 ARG A N 1
ATOM 713 C CA . ARG A 1 93 ? 12.323 10.340 -9.900 1.00 96.81 93 ARG A CA 1
ATOM 714 C C . ARG A 1 93 ? 11.779 11.081 -8.687 1.00 96.81 93 ARG A C 1
ATOM 716 O O . ARG A 1 93 ? 11.378 12.227 -8.818 1.00 96.81 93 ARG A O 1
ATOM 723 N N . MET A 1 94 ? 11.831 10.440 -7.523 1.00 94.50 94 MET A N 1
ATOM 724 C CA . MET A 1 94 ? 11.367 10.995 -6.247 1.00 94.50 94 MET A CA 1
ATOM 725 C C . MET A 1 94 ? 12.370 10.694 -5.137 1.00 94.50 94 MET A C 1
ATOM 727 O O . MET A 1 94 ? 13.004 9.636 -5.141 1.00 94.50 94 MET A O 1
ATOM 731 N N . THR A 1 95 ? 12.514 11.609 -4.181 1.00 93.12 95 THR A N 1
ATOM 732 C CA . THR A 1 95 ? 13.229 11.327 -2.930 1.00 93.12 95 THR A CA 1
ATOM 733 C C . THR A 1 95 ? 12.363 10.392 -2.093 1.00 93.12 95 THR A C 1
ATOM 735 O O . THR A 1 95 ? 11.199 10.689 -1.848 1.00 93.12 95 THR A O 1
ATOM 738 N N . LEU A 1 96 ? 12.910 9.245 -1.693 1.00 89.88 96 LEU A N 1
ATOM 739 C CA . LEU A 1 96 ? 12.198 8.244 -0.895 1.00 89.88 96 LEU A CA 1
ATOM 740 C C . LEU A 1 96 ? 12.792 8.203 0.517 1.00 89.88 96 LEU A C 1
ATOM 742 O O . LEU A 1 96 ? 13.972 8.507 0.671 1.00 89.88 96 LEU A O 1
ATOM 746 N N . PRO A 1 97 ? 12.054 7.749 1.546 1.00 86.19 97 PRO A N 1
ATOM 747 C CA . PRO A 1 97 ? 12.605 7.609 2.900 1.00 86.19 97 PRO A CA 1
ATOM 748 C C . PRO A 1 97 ? 13.877 6.747 2.971 1.00 86.19 97 PRO A C 1
ATOM 750 O O . PRO A 1 97 ? 14.696 6.913 3.869 1.00 86.19 97 PRO A O 1
ATOM 753 N N . SER A 1 98 ? 14.065 5.843 2.006 1.00 81.06 98 SER A N 1
ATOM 754 C CA . SER A 1 98 ? 15.236 4.973 1.891 1.00 81.06 98 SER A CA 1
ATOM 755 C C . SER A 1 98 ? 16.493 5.655 1.331 1.00 81.06 98 SER A C 1
ATOM 757 O O . SER A 1 98 ? 17.570 5.062 1.383 1.00 81.06 98 SER A O 1
ATOM 759 N N . SER A 1 99 ? 16.404 6.868 0.768 1.00 86.94 99 SER A N 1
ATOM 760 C CA . SER A 1 99 ? 17.562 7.571 0.203 1.00 86.94 99 SER A CA 1
ATOM 761 C C . SER A 1 99 ? 17.365 9.082 0.108 1.00 86.94 99 SER A C 1
ATOM 763 O O . SER A 1 99 ? 16.356 9.562 -0.397 1.00 86.94 99 SER A O 1
ATOM 765 N N . SER A 1 100 ? 18.401 9.846 0.465 1.00 89.38 100 SER A N 1
ATOM 766 C CA . SER A 1 100 ? 18.444 11.303 0.270 1.00 89.38 100 SER A CA 1
ATOM 767 C C . SER A 1 100 ? 18.577 11.735 -1.196 1.00 89.38 100 SER A C 1
ATOM 769 O O . SER A 1 100 ? 18.441 12.918 -1.503 1.00 89.38 100 SER A O 1
ATOM 771 N N . LYS A 1 101 ? 18.851 10.802 -2.118 1.00 93.44 101 LYS A N 1
ATOM 772 C CA . LYS A 1 101 ? 18.950 11.071 -3.559 1.00 93.44 101 LYS A CA 1
ATOM 773 C C . LYS A 1 101 ? 17.648 10.674 -4.269 1.00 93.44 101 LYS A C 1
ATOM 775 O O . LYS A 1 101 ? 17.100 9.623 -3.944 1.00 93.44 101 LYS A O 1
ATOM 780 N N . PRO A 1 102 ? 17.193 11.418 -5.296 1.00 94.75 102 PRO A N 1
ATOM 781 C CA . PRO A 1 102 ? 16.021 11.028 -6.076 1.00 94.75 102 PRO A CA 1
ATOM 782 C C . PRO A 1 102 ? 16.203 9.681 -6.793 1.00 94.75 102 PRO A C 1
ATOM 784 O O . PRO A 1 102 ? 17.094 9.509 -7.637 1.00 94.75 102 PRO A O 1
ATOM 787 N N . LEU A 1 103 ? 15.322 8.730 -6.486 1.00 95.69 103 LEU A N 1
ATOM 788 C CA . LEU A 1 103 ? 15.306 7.376 -7.031 1.00 95.69 103 LEU A CA 1
ATOM 789 C C . LEU A 1 103 ? 14.201 7.209 -8.075 1.00 95.69 103 LEU A C 1
ATOM 791 O O . LEU A 1 103 ? 13.168 7.869 -8.018 1.00 95.69 103 LEU A O 1
ATOM 795 N N . ARG A 1 104 ? 14.417 6.302 -9.036 1.00 97.31 104 ARG A N 1
ATOM 796 C CA . ARG A 1 104 ? 13.446 6.002 -10.098 1.00 97.31 104 ARG A CA 1
ATOM 797 C C . ARG A 1 104 ? 12.157 5.413 -9.519 1.00 97.31 104 ARG A C 1
ATOM 799 O O . ARG A 1 104 ? 12.215 4.415 -8.799 1.00 97.31 104 ARG A O 1
ATOM 806 N N . VAL A 1 105 ? 11.011 5.950 -9.922 1.00 96.69 105 VAL A N 1
ATOM 807 C CA . VAL A 1 105 ? 9.684 5.429 -9.567 1.00 96.69 105 VAL A CA 1
ATOM 808 C C . VAL A 1 105 ? 8.800 5.295 -10.808 1.00 96.69 105 VAL A C 1
ATOM 810 O O . VAL A 1 105 ? 9.031 5.959 -11.818 1.00 96.69 105 VAL A O 1
ATOM 813 N N . CYS A 1 106 ? 7.814 4.398 -10.761 1.00 97.31 106 CYS A N 1
ATOM 814 C CA . CYS A 1 106 ? 6.780 4.342 -11.791 1.00 97.31 106 CYS A CA 1
ATOM 815 C C . CYS A 1 106 ? 5.817 5.526 -11.666 1.00 97.31 106 CYS A C 1
ATOM 817 O O . CYS A 1 106 ? 5.742 6.163 -10.614 1.00 97.31 106 CYS A O 1
ATOM 819 N N . GLU A 1 107 ? 5.064 5.786 -12.731 1.00 96.31 107 GLU A N 1
ATOM 820 C CA . GLU A 1 107 ? 4.054 6.849 -12.780 1.00 96.31 107 GLU A CA 1
ATOM 821 C C . GLU A 1 107 ? 3.041 6.764 -11.627 1.00 96.31 107 GLU A C 1
ATOM 823 O O . GLU A 1 107 ? 2.807 7.747 -10.927 1.00 96.31 107 GLU A O 1
ATOM 828 N N . ALA A 1 108 ? 2.508 5.570 -11.349 1.00 95.06 108 ALA A N 1
ATOM 829 C CA . ALA A 1 108 ? 1.540 5.377 -10.270 1.00 95.06 108 ALA A CA 1
ATOM 830 C C . ALA A 1 108 ? 2.114 5.754 -8.892 1.00 95.06 108 ALA A C 1
ATOM 832 O O . ALA A 1 108 ? 1.469 6.459 -8.118 1.00 95.06 108 ALA A O 1
ATOM 833 N N . CYS A 1 109 ? 3.346 5.328 -8.588 1.00 95.12 109 CYS A N 1
ATOM 834 C CA . CYS A 1 109 ? 4.000 5.696 -7.333 1.00 95.12 109 CYS A CA 1
ATOM 835 C C . CYS A 1 109 ? 4.352 7.181 -7.281 1.00 95.12 109 CYS A C 1
ATOM 837 O O . CYS A 1 109 ? 4.262 7.777 -6.216 1.00 95.12 109 CYS A O 1
ATOM 839 N N . HIS A 1 110 ? 4.746 7.779 -8.405 1.00 96.25 110 HIS A N 1
ATOM 840 C CA . HIS A 1 110 ? 5.001 9.211 -8.476 1.00 96.25 110 HIS A CA 1
ATOM 841 C C . HIS A 1 110 ? 3.755 10.016 -8.078 1.00 96.25 110 HIS A C 1
ATOM 843 O O . HIS A 1 110 ? 3.839 10.846 -7.177 1.00 96.25 110 HIS A O 1
ATOM 849 N N . ASN A 1 111 ? 2.596 9.704 -8.665 1.00 94.94 111 ASN A N 1
ATOM 850 C CA . ASN A 1 111 ? 1.344 10.412 -8.383 1.00 94.94 111 ASN A CA 1
ATOM 851 C C . ASN A 1 111 ? 0.902 10.235 -6.920 1.00 94.94 111 ASN A C 1
ATOM 853 O O . ASN A 1 111 ? 0.638 11.222 -6.239 1.00 94.94 111 ASN A O 1
ATOM 857 N N . GLN A 1 112 ? 0.938 9.004 -6.396 1.00 93.00 112 GLN A N 1
ATOM 858 C CA . GLN A 1 112 ? 0.603 8.735 -4.990 1.00 93.00 112 GLN A CA 1
ATOM 859 C C . GLN A 1 112 ? 1.522 9.470 -4.006 1.00 93.00 112 GLN A C 1
ATOM 861 O O . GLN A 1 112 ? 1.080 9.929 -2.955 1.00 93.00 112 GLN A O 1
ATOM 866 N N . LEU A 1 113 ? 2.821 9.554 -4.306 1.00 91.44 113 LEU A N 1
ATOM 867 C CA . LEU A 1 113 ? 3.772 10.254 -3.446 1.00 91.44 113 LEU A CA 1
ATOM 868 C C . LEU A 1 113 ? 3.539 11.767 -3.480 1.00 91.44 113 LEU A C 1
ATOM 870 O O . LEU A 1 113 ? 3.584 12.392 -2.424 1.00 91.44 113 LEU A O 1
ATOM 874 N N . LEU A 1 114 ? 3.254 12.345 -4.652 1.00 92.06 114 LEU A N 1
ATOM 875 C CA . LEU A 1 114 ? 2.912 13.766 -4.766 1.00 92.06 114 LEU A CA 1
ATOM 876 C C . LEU A 1 114 ? 1.686 14.126 -3.922 1.00 92.06 114 LEU A C 1
ATOM 878 O O . LEU A 1 114 ? 1.758 15.077 -3.150 1.00 92.06 114 LEU A O 1
ATOM 882 N N . GLU A 1 115 ? 0.613 13.337 -3.998 1.00 90.44 115 GLU A N 1
ATOM 883 C CA . GLU A 1 115 ? -0.589 13.547 -3.179 1.00 90.44 115 GLU A CA 1
ATOM 884 C C . GLU A 1 115 ? -0.260 13.561 -1.681 1.00 90.44 115 GLU A C 1
ATOM 886 O O . GLU A 1 115 ? -0.671 14.472 -0.962 1.00 90.44 115 GLU A O 1
ATOM 891 N N . ARG A 1 116 ? 0.558 12.607 -1.215 1.00 84.38 116 ARG A N 1
ATOM 892 C CA . ARG A 1 116 ? 0.987 12.544 0.192 1.00 84.38 116 ARG A CA 1
ATOM 893 C C . ARG A 1 116 ? 1.775 13.782 0.617 1.00 84.38 116 ARG A C 1
ATOM 895 O O . ARG A 1 116 ? 1.543 14.295 1.712 1.00 84.38 116 ARG A O 1
ATOM 902 N N . TYR A 1 117 ? 2.680 14.280 -0.228 1.00 81.00 117 TYR A N 1
ATOM 903 C CA . TYR A 1 117 ? 3.433 15.504 0.065 1.00 81.00 117 TYR A CA 1
ATOM 904 C C . TYR A 1 117 ? 2.535 16.745 0.087 1.00 81.00 117 TYR A C 1
ATOM 906 O O . TYR A 1 117 ? 2.707 17.600 0.954 1.00 81.00 117 TYR A O 1
ATOM 914 N N . SER A 1 118 ? 1.543 16.826 -0.801 1.00 79.19 118 SER A N 1
ATOM 915 C CA . SER A 1 118 ? 0.565 17.918 -0.789 1.00 79.19 118 SER A CA 1
ATOM 916 C C . SER A 1 118 ? -0.274 17.921 0.490 1.00 79.19 118 SER A C 1
ATOM 918 O O . SER A 1 118 ? -0.485 18.981 1.071 1.00 79.19 118 SER A O 1
ATOM 920 N N . THR A 1 119 ? -0.699 16.753 0.981 1.00 63.88 119 THR A N 1
ATOM 921 C CA . THR A 1 119 ? -1.484 16.649 2.226 1.00 63.88 119 THR A CA 1
ATOM 922 C C . THR A 1 119 ? -0.671 16.856 3.503 1.00 63.88 119 THR A C 1
ATOM 924 O O . THR A 1 119 ? -1.239 17.231 4.518 1.00 63.88 119 THR A O 1
ATOM 927 N N . ALA A 1 120 ? 0.646 16.635 3.471 1.00 58.66 120 ALA A N 1
ATOM 928 C CA . ALA A 1 120 ? 1.526 16.810 4.631 1.00 58.66 120 ALA A CA 1
ATOM 929 C C . ALA A 1 120 ? 1.958 18.272 4.866 1.00 58.66 120 ALA A C 1
ATOM 931 O O . ALA A 1 120 ? 2.678 18.546 5.823 1.00 58.66 120 ALA A O 1
ATOM 932 N N . THR A 1 121 ? 1.551 19.195 3.987 1.00 50.31 121 THR A N 1
ATOM 933 C CA . THR A 1 121 ? 1.915 20.623 4.051 1.00 50.31 121 THR A CA 1
ATOM 934 C C . THR A 1 121 ? 0.724 21.519 4.444 1.00 50.31 121 THR A C 1
ATOM 936 O O . THR A 1 121 ? 0.846 22.739 4.388 1.00 50.31 121 THR A O 1
ATOM 939 N N . ASN A 1 122 ? -0.407 20.930 4.857 1.00 40.03 122 ASN A N 1
ATOM 940 C CA . ASN A 1 122 ? -1.573 21.632 5.413 1.00 40.03 122 ASN A CA 1
ATOM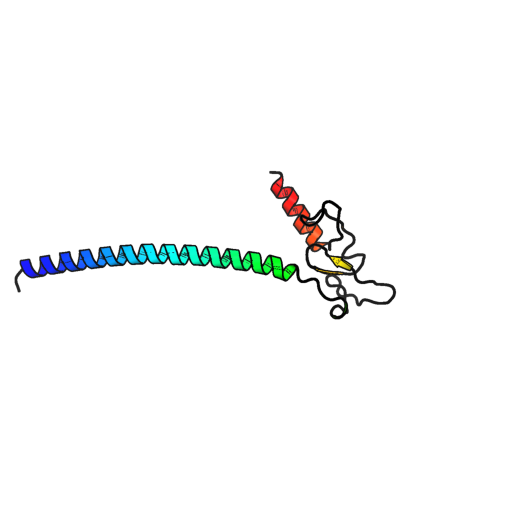 941 C C . ASN A 1 122 ? -1.784 21.277 6.885 1.00 40.03 122 ASN A C 1
ATOM 943 O O . ASN A 1 122 ? -1.649 20.078 7.217 1.00 40.03 122 ASN A O 1
#

Sequence (122 aa):
MTASAQQKQIVELSSRCSSQEASLTEMAQKVESAKLEAERLRERLQALSMAEWKSDSDAGVCTQCAVPFGLSRRKHHCRNCGLIFCYECSAYRMTLPSSSKPLRVCEACHNQLLERYSTATN

pLDDT: mean 89.47, std 11.92, range [40.03, 98.25]

Organism: Schistocephalus solidus (NCBI:txid70667)

Foldseek 3Di:
DDPVVVVVVVVVVVVVVVVVVVVVVVVVVVVVVVVVVVVVVVVVVVQVVQQPQDDPVVDQAAPPPRHGADPPFDWDAANRRNGIHTCVQFVDWDADPVDPDTDIHGPVVVVVVVVVVVVVVD